Protein AF-A0A8K0NVK2-F1 (afdb_monomer_lite)

Structure (mmCIF, N/CA/C/O backbone):
data_AF-A0A8K0NVK2-F1
#
_entry.id   AF-A0A8K0NVK2-F1
#
loop_
_atom_site.group_PDB
_atom_site.id
_atom_site.type_symbol
_atom_site.label_atom_id
_atom_site.label_alt_id
_atom_site.label_comp_id
_atom_site.label_asym_id
_atom_site.label_entity_id
_atom_site.label_seq_id
_atom_site.pdbx_PDB_ins_code
_atom_site.Cartn_x
_atom_site.Cartn_y
_atom_site.Cartn_z
_atom_site.occupancy
_atom_site.B_iso_or_equiv
_atom_site.auth_seq_id
_atom_site.auth_comp_id
_atom_site.auth_asym_id
_atom_site.auth_atom_id
_atom_site.pdbx_PDB_model_num
ATOM 1 N N . MET A 1 1 ? -31.609 -7.103 27.164 1.00 54.62 1 MET A N 1
ATOM 2 C CA . MET A 1 1 ? -31.351 -8.093 26.090 1.00 54.62 1 MET A CA 1
ATOM 3 C C . MET A 1 1 ? -30.831 -7.428 24.810 1.00 54.62 1 MET A C 1
ATOM 5 O O . MET A 1 1 ? -29.751 -7.789 24.374 1.00 54.62 1 MET A O 1
ATOM 9 N N . VAL A 1 2 ? -31.499 -6.395 24.272 1.00 60.03 2 VAL A N 1
ATOM 10 C CA . VAL A 1 2 ? -31.092 -5.691 23.029 1.00 60.03 2 VAL A CA 1
ATOM 11 C C . VAL A 1 2 ? -29.696 -5.042 23.100 1.00 60.03 2 VAL A C 1
ATOM 13 O O . VAL A 1 2 ? -28.902 -5.215 22.182 1.00 60.03 2 VAL A O 1
ATOM 16 N N . MET A 1 3 ? -29.344 -4.376 24.208 1.00 58.03 3 MET A N 1
ATOM 17 C CA . MET A 1 3 ? -28.008 -3.771 2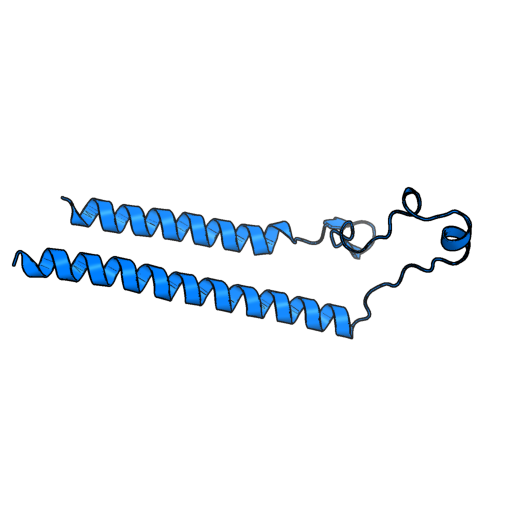4.373 1.00 58.03 3 MET A CA 1
ATOM 18 C C . MET A 1 3 ? -26.854 -4.784 24.337 1.00 58.03 3 MET A C 1
ATOM 20 O O . MET A 1 3 ? -25.780 -4.455 23.844 1.00 58.03 3 MET A O 1
ATOM 24 N N . SER A 1 4 ? -27.064 -6.009 24.834 1.00 63.28 4 SER A N 1
ATOM 25 C CA . SER A 1 4 ? -26.018 -7.042 24.841 1.00 63.28 4 SER A CA 1
ATOM 26 C C . SER A 1 4 ? -25.657 -7.460 23.416 1.00 63.28 4 SER A C 1
ATOM 28 O O . SER A 1 4 ? -24.480 -7.529 23.082 1.00 63.28 4 SER A O 1
ATOM 30 N N . ASN A 1 5 ? -26.668 -7.623 22.556 1.00 70.06 5 ASN A N 1
ATOM 31 C CA . ASN A 1 5 ? -26.486 -8.002 21.155 1.00 70.06 5 ASN A CA 1
ATOM 32 C C . ASN A 1 5 ? -25.793 -6.900 20.337 1.00 70.06 5 ASN A C 1
ATOM 34 O O . ASN A 1 5 ? -24.961 -7.200 19.489 1.00 70.06 5 ASN A O 1
ATOM 38 N N . VAL A 1 6 ? -26.087 -5.621 20.604 1.00 70.62 6 VAL A N 1
ATOM 39 C CA . VAL A 1 6 ? -25.429 -4.494 19.911 1.00 70.62 6 VAL A CA 1
ATOM 40 C C . VAL A 1 6 ? -23.958 -4.382 20.314 1.00 70.62 6 VAL A C 1
ATOM 42 O O . VAL A 1 6 ? -23.093 -4.217 19.456 1.00 70.62 6 VAL A O 1
ATOM 45 N N . VAL A 1 7 ? -23.652 -4.509 21.608 1.00 73.62 7 VAL A N 1
ATOM 46 C CA . VAL A 1 7 ? -22.264 -4.489 22.097 1.00 73.62 7 VAL A CA 1
ATOM 47 C C . VAL A 1 7 ? -21.471 -5.664 21.526 1.00 73.62 7 VAL A C 1
ATOM 49 O O . VAL A 1 7 ? -20.323 -5.493 21.114 1.00 73.62 7 VAL A O 1
ATOM 52 N N . GLU A 1 8 ? -22.075 -6.847 21.465 1.00 77.31 8 GLU A N 1
ATOM 53 C CA . GLU A 1 8 ? -21.456 -8.038 20.887 1.00 77.31 8 GLU A CA 1
ATOM 54 C C . GLU A 1 8 ? -21.231 -7.894 19.374 1.00 77.31 8 GLU A C 1
ATOM 56 O O . GLU A 1 8 ? -20.145 -8.202 18.885 1.00 77.31 8 GLU A O 1
ATOM 61 N N . TYR A 1 9 ? -22.185 -7.300 18.653 1.00 74.88 9 TYR A N 1
ATOM 62 C CA . TYR A 1 9 ? -22.057 -6.993 17.228 1.00 74.88 9 TYR A CA 1
ATOM 63 C C . TYR A 1 9 ? -20.946 -5.972 16.939 1.00 74.88 9 TYR A C 1
ATOM 65 O O . TYR A 1 9 ? -20.134 -6.174 16.038 1.00 74.88 9 TYR A O 1
ATOM 73 N N . VAL A 1 10 ? -20.836 -4.905 17.737 1.00 76.06 10 VAL A N 1
ATOM 74 C CA . VAL A 1 10 ? -19.751 -3.919 17.590 1.00 76.06 10 VAL A CA 1
ATOM 75 C C . VAL A 1 10 ? -18.390 -4.533 17.923 1.00 76.06 10 VAL A C 1
ATOM 77 O O . VAL A 1 10 ? -17.413 -4.252 17.230 1.00 76.06 10 VAL A O 1
ATOM 80 N N . ARG A 1 11 ? -18.306 -5.416 18.928 1.00 77.69 11 ARG A N 1
ATOM 81 C CA . ARG A 1 11 ? -17.072 -6.175 19.204 1.00 77.69 11 ARG A CA 1
ATOM 82 C C . ARG A 1 11 ? -16.701 -7.092 18.046 1.00 77.69 11 ARG A C 1
ATOM 84 O O . ARG A 1 11 ? -15.533 -7.126 17.666 1.00 77.69 11 ARG A O 1
ATOM 91 N N . PHE A 1 12 ? -17.674 -7.803 17.481 1.00 83.38 12 PHE A N 1
ATOM 92 C CA . PHE A 1 12 ? -17.465 -8.670 16.326 1.00 83.38 12 PHE A CA 1
ATOM 93 C C . PHE A 1 12 ? -16.955 -7.878 15.117 1.00 83.38 12 PHE A C 1
ATOM 95 O O . PHE A 1 12 ? -15.915 -8.225 14.559 1.00 83.38 12 PHE A O 1
ATOM 102 N N . LEU A 1 13 ? -17.612 -6.767 14.773 1.00 76.94 13 LEU A N 1
ATOM 103 C CA . LEU A 1 13 ? -17.181 -5.902 13.675 1.00 76.94 13 LEU A CA 1
ATOM 104 C C . LEU A 1 13 ? -15.809 -5.272 13.934 1.00 76.94 13 LEU A C 1
ATOM 106 O O . LEU A 1 13 ? -14.989 -5.212 13.026 1.00 76.94 13 LEU A O 1
ATOM 110 N N . SER A 1 14 ? -15.523 -4.856 15.171 1.00 80.50 14 SER A N 1
ATOM 111 C CA . SER A 1 14 ? -14.206 -4.322 15.531 1.00 80.50 14 SER A CA 1
ATOM 112 C C . SER A 1 14 ? -13.117 -5.374 15.401 1.00 80.50 14 SER A C 1
ATOM 114 O O . SER A 1 14 ? -12.023 -5.052 14.949 1.00 80.50 14 SER A O 1
ATOM 116 N N . LYS A 1 15 ? -13.396 -6.626 15.773 1.00 80.75 15 LYS A N 1
ATOM 117 C CA . LYS A 1 15 ? -12.457 -7.730 15.579 1.00 80.75 15 LYS A CA 1
ATOM 118 C C . LYS A 1 15 ? -12.232 -7.994 14.089 1.00 80.75 15 LYS A C 1
ATOM 120 O O . LYS A 1 15 ? -11.084 -8.054 13.670 1.00 80.75 15 LYS A O 1
ATOM 125 N N . ALA A 1 16 ? -13.301 -8.083 13.297 1.00 76.75 16 ALA A N 1
ATOM 126 C CA . ALA A 1 16 ? -13.218 -8.312 11.855 1.00 76.75 16 ALA A CA 1
ATOM 127 C C . ALA A 1 16 ? -12.465 -7.185 11.125 1.00 76.75 16 ALA A C 1
ATOM 129 O O . ALA A 1 16 ? -11.619 -7.455 10.279 1.00 76.75 16 ALA A O 1
ATOM 130 N N . PHE A 1 17 ? -12.712 -5.927 11.494 1.00 79.88 17 PHE A N 1
ATOM 131 C CA . PHE A 1 17 ? -11.991 -4.776 10.955 1.00 79.88 17 PHE A CA 1
ATOM 132 C C . PHE A 1 17 ? -10.507 -4.801 11.336 1.00 79.88 17 PHE A C 1
ATOM 134 O O . PHE A 1 17 ? -9.652 -4.647 10.470 1.00 79.88 17 PHE A O 1
ATOM 141 N N . LEU A 1 18 ? -10.186 -5.035 12.613 1.00 75.69 18 LEU A N 1
ATOM 142 C CA . LEU A 1 18 ? -8.796 -5.127 13.069 1.00 75.69 18 LEU A CA 1
ATOM 143 C C . LEU A 1 18 ? -8.050 -6.282 12.401 1.00 75.69 18 LEU A C 1
ATOM 145 O O . LEU A 1 18 ? -6.882 -6.121 12.062 1.00 75.69 18 LEU A O 1
ATOM 149 N N . ASP A 1 19 ? -8.712 -7.421 12.199 1.00 77.94 19 ASP A N 1
ATOM 150 C CA . ASP A 1 19 ? -8.148 -8.557 11.474 1.00 77.94 19 ASP A CA 1
ATOM 151 C C . ASP A 1 19 ? -7.947 -8.199 9.984 1.00 77.94 19 ASP A C 1
ATOM 153 O O . ASP A 1 19 ? -6.875 -8.452 9.451 1.00 77.94 19 ASP A O 1
ATOM 157 N N . SER A 1 20 ? -8.876 -7.478 9.345 1.00 72.38 20 SER A N 1
ATOM 158 C CA . SER A 1 20 ? -8.732 -7.017 7.952 1.00 72.38 20 SER A CA 1
ATOM 159 C C . SER A 1 20 ? -7.625 -5.969 7.764 1.00 72.38 20 SER A C 1
ATOM 161 O O . SER A 1 20 ? -6.904 -6.002 6.771 1.00 72.38 20 SER A O 1
ATOM 163 N N . VAL A 1 21 ? -7.458 -5.043 8.712 1.00 70.88 21 VAL A N 1
ATOM 164 C CA . VAL A 1 21 ? -6.355 -4.066 8.718 1.00 70.88 21 VAL A CA 1
ATOM 165 C C . VAL A 1 21 ? -5.019 -4.761 8.986 1.00 70.88 21 VAL A C 1
ATOM 167 O O . VAL A 1 21 ? -3.993 -4.423 8.394 1.00 70.88 21 VAL A O 1
ATOM 170 N N . ARG A 1 22 ? -5.023 -5.770 9.860 1.00 69.12 22 ARG A N 1
ATOM 171 C CA . ARG A 1 22 ? -3.856 -6.609 10.131 1.00 69.12 22 ARG A CA 1
ATOM 172 C C . ARG A 1 22 ? -3.459 -7.421 8.893 1.00 69.12 22 ARG A C 1
ATOM 174 O O . ARG A 1 22 ? -2.273 -7.480 8.579 1.00 69.12 22 ARG A O 1
ATOM 181 N N . ASP A 1 23 ? -4.423 -7.974 8.170 1.00 68.06 23 ASP A N 1
ATOM 182 C CA . ASP A 1 23 ? -4.194 -8.687 6.914 1.00 68.06 23 ASP A CA 1
ATOM 183 C C . ASP A 1 23 ? -3.781 -7.745 5.786 1.00 68.06 23 ASP A C 1
ATOM 185 O O . ASP A 1 23 ? -2.960 -8.125 4.968 1.00 68.06 23 ASP A O 1
ATOM 189 N N . LEU A 1 24 ? -4.216 -6.484 5.773 1.00 66.00 24 LEU A N 1
ATOM 190 C CA . LEU A 1 24 ? -3.647 -5.481 4.866 1.00 66.00 24 LEU A CA 1
ATOM 191 C C . LEU A 1 24 ? -2.158 -5.234 5.172 1.00 66.00 24 LEU A C 1
ATOM 193 O O . LEU A 1 24 ? -1.328 -5.160 4.267 1.00 66.00 24 LEU A O 1
ATOM 197 N N . LYS A 1 25 ? -1.793 -5.175 6.459 1.00 62.53 25 LYS A N 1
ATOM 198 C CA . LYS A 1 25 ? -0.401 -5.007 6.906 1.00 62.53 25 LYS A CA 1
ATOM 199 C C . LYS A 1 25 ? 0.476 -6.230 6.597 1.00 62.53 25 LYS A C 1
ATOM 201 O O . LYS A 1 25 ? 1.657 -6.064 6.301 1.00 62.53 25 LYS A O 1
ATOM 206 N N . TYR A 1 26 ? -0.075 -7.445 6.667 1.00 53.84 26 TYR A N 1
ATOM 207 C CA . TYR A 1 26 ? 0.667 -8.701 6.469 1.00 53.84 26 TYR A CA 1
ATOM 208 C C . TYR A 1 26 ? 0.480 -9.373 5.102 1.00 53.84 26 TYR A C 1
ATOM 210 O O . TYR A 1 26 ? 1.279 -10.233 4.751 1.00 53.84 26 TYR A O 1
ATOM 218 N N . GLY A 1 27 ? -0.539 -9.008 4.336 1.00 51.12 27 GLY A N 1
ATOM 219 C CA . GLY A 1 27 ? -0.755 -9.428 2.949 1.00 51.12 27 GLY A CA 1
ATOM 220 C C . GLY A 1 27 ? 0.166 -8.686 1.985 1.00 51.12 27 GLY A C 1
ATOM 221 O O . GLY A 1 27 ? 0.477 -9.185 0.916 1.00 51.12 27 GLY A O 1
ATOM 222 N N . LEU A 1 28 ? 0.699 -7.546 2.426 1.00 53.50 28 LEU A N 1
ATOM 223 C CA . LEU A 1 28 ? 1.829 -6.859 1.812 1.00 53.50 28 LEU A CA 1
ATOM 224 C C . LEU A 1 28 ? 3.168 -7.289 2.441 1.00 53.50 28 LEU A C 1
ATOM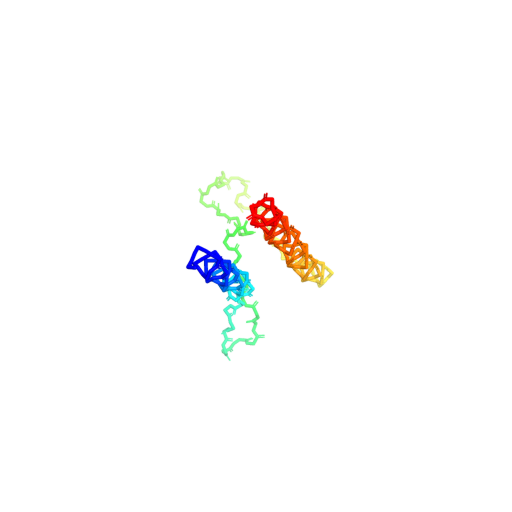 226 O O . LEU A 1 28 ? 4.107 -6.490 2.477 1.00 53.50 28 LEU A O 1
ATOM 230 N N . ARG A 1 29 ? 3.250 -8.498 3.024 1.00 49.31 29 ARG A N 1
ATOM 231 C CA . ARG A 1 29 ? 4.533 -9.051 3.471 1.00 49.31 29 ARG A CA 1
ATOM 232 C C . ARG A 1 29 ? 5.441 -9.178 2.252 1.00 49.31 29 ARG A C 1
ATOM 234 O O . ARG A 1 29 ? 5.015 -9.757 1.254 1.00 49.31 29 ARG A O 1
ATOM 241 N N . PRO A 1 30 ? 6.696 -8.734 2.354 1.00 51.44 30 PRO A N 1
ATOM 242 C CA . PRO A 1 30 ? 7.696 -9.141 1.396 1.00 51.44 30 PRO A CA 1
ATOM 243 C C . PRO A 1 30 ? 7.787 -10.663 1.394 1.00 51.44 30 PRO A C 1
ATOM 245 O O . PRO A 1 30 ? 7.850 -11.284 2.463 1.00 51.44 30 PRO A O 1
ATOM 248 N N . ILE A 1 31 ? 7.831 -11.268 0.214 1.00 53.16 31 ILE A N 1
ATOM 249 C CA . ILE A 1 31 ? 8.315 -12.635 0.090 1.00 53.16 31 ILE A CA 1
ATOM 250 C C . ILE A 1 31 ? 9.806 -12.554 0.425 1.00 53.16 31 ILE A C 1
ATOM 252 O O . ILE A 1 31 ? 10.637 -12.163 -0.387 1.00 53.1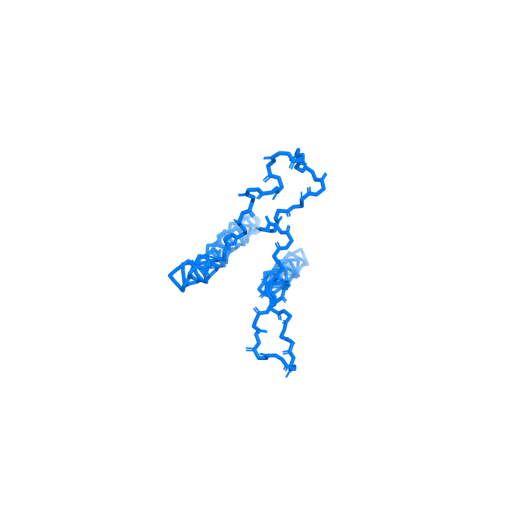6 31 ILE A O 1
ATOM 256 N N . VAL A 1 32 ? 10.162 -12.835 1.675 1.00 49.28 32 VAL A N 1
ATOM 257 C CA . VAL A 1 32 ? 11.568 -12.948 2.058 1.00 49.28 32 VAL A CA 1
ATOM 258 C C . VAL A 1 32 ? 12.071 -14.222 1.405 1.00 49.28 32 VAL A C 1
ATOM 260 O O . VAL A 1 32 ? 11.675 -15.314 1.807 1.00 49.28 32 VAL A O 1
ATOM 263 N N . ASN A 1 33 ? 12.907 -14.094 0.378 1.00 48.88 33 ASN A N 1
ATOM 264 C CA . ASN A 1 33 ? 13.605 -15.237 -0.185 1.00 48.88 33 ASN A CA 1
ATOM 265 C C . ASN A 1 33 ? 14.850 -15.494 0.683 1.00 48.88 33 ASN A C 1
ATOM 267 O O . ASN A 1 33 ? 15.824 -14.738 0.585 1.00 48.88 33 ASN A O 1
ATOM 271 N N . PRO A 1 34 ? 14.849 -16.522 1.556 1.00 53.66 34 PRO A N 1
ATOM 272 C CA . PRO A 1 34 ? 15.926 -16.726 2.525 1.00 53.66 34 PRO A CA 1
ATOM 273 C C . PRO A 1 34 ? 17.273 -17.054 1.862 1.00 53.66 34 PRO A C 1
ATOM 275 O O . PRO A 1 34 ? 18.301 -17.000 2.527 1.00 53.66 34 PRO A O 1
ATOM 278 N N . ALA A 1 35 ? 17.285 -17.369 0.562 1.00 53.66 35 ALA A N 1
ATOM 279 C CA . ALA A 1 35 ? 18.499 -17.642 -0.201 1.00 53.66 35 ALA A CA 1
ATOM 280 C C . ALA A 1 35 ? 19.201 -16.382 -0.744 1.00 53.66 35 ALA A C 1
ATOM 282 O O . ALA A 1 35 ? 20.379 -16.459 -1.082 1.00 53.66 35 ALA A O 1
ATOM 283 N N . LEU A 1 36 ? 18.507 -15.241 -0.851 1.00 49.44 36 LEU A N 1
ATOM 284 C CA . LEU A 1 36 ? 19.028 -14.043 -1.530 1.00 49.44 36 LEU A CA 1
ATOM 285 C C . LEU A 1 36 ? 19.130 -12.808 -0.623 1.00 49.44 36 LEU A C 1
ATOM 287 O O . LEU A 1 36 ? 19.773 -11.837 -1.004 1.00 49.44 36 LEU A O 1
ATOM 291 N N . ASN A 1 37 ? 18.550 -12.846 0.583 1.00 47.84 37 ASN A N 1
ATOM 292 C CA . ASN A 1 37 ? 18.513 -11.713 1.520 1.00 47.84 37 ASN A CA 1
ATOM 293 C C . ASN A 1 37 ? 17.916 -10.428 0.899 1.00 47.84 37 ASN A C 1
ATOM 295 O O . ASN A 1 37 ? 18.295 -9.317 1.260 1.00 47.84 37 ASN A O 1
ATOM 299 N N . ILE A 1 38 ? 16.984 -10.598 -0.046 1.00 45.12 38 ILE A N 1
ATOM 300 C CA . ILE A 1 38 ? 16.247 -9.518 -0.709 1.00 45.12 38 ILE A CA 1
ATOM 301 C C . ILE A 1 38 ? 14.790 -9.594 -0.253 1.00 45.12 38 ILE A C 1
ATOM 303 O O . ILE A 1 38 ? 14.181 -10.667 -0.196 1.00 45.12 38 ILE A O 1
ATOM 307 N N . VAL A 1 39 ? 14.246 -8.433 0.084 1.00 52.28 39 VAL A N 1
ATOM 308 C CA . VAL A 1 39 ? 12.837 -8.193 0.387 1.00 52.28 39 VAL A CA 1
ATOM 309 C C . VAL A 1 39 ? 12.092 -8.150 -0.953 1.00 52.28 39 VAL A C 1
ATOM 311 O O . VAL A 1 39 ? 12.216 -7.176 -1.686 1.00 52.28 39 VAL A O 1
ATOM 314 N N . GLN A 1 40 ? 11.371 -9.213 -1.329 1.00 49.25 40 GLN A N 1
ATOM 315 C CA . GLN A 1 40 ? 10.632 -9.238 -2.598 1.00 49.25 40 GLN A CA 1
ATOM 316 C C . GLN A 1 40 ? 9.224 -8.679 -2.387 1.00 49.25 40 GLN A C 1
ATOM 318 O O . GLN A 1 40 ? 8.384 -9.308 -1.743 1.00 49.25 40 GLN A O 1
ATOM 323 N N . TYR A 1 41 ? 8.975 -7.482 -2.908 1.00 53.69 41 TYR A N 1
ATOM 324 C CA . TYR A 1 41 ? 7.635 -6.911 -2.986 1.00 53.69 41 TYR A CA 1
ATOM 325 C C . TYR A 1 41 ? 6.838 -7.597 -4.105 1.00 53.69 41 TYR A C 1
ATOM 327 O O . TYR A 1 41 ? 7.420 -8.147 -5.042 1.00 53.69 41 TYR A O 1
ATOM 335 N N . ASP A 1 42 ? 5.506 -7.581 -4.014 1.00 55.03 42 ASP A N 1
ATOM 336 C CA . ASP A 1 42 ? 4.652 -7.960 -5.141 1.00 55.03 42 ASP A CA 1
ATOM 337 C C . ASP A 1 42 ? 4.725 -6.853 -6.201 1.00 55.03 42 ASP A C 1
ATOM 339 O O . ASP A 1 42 ? 3.932 -5.909 -6.225 1.00 55.03 42 ASP A O 1
ATOM 343 N N . PHE A 1 43 ? 5.767 -6.918 -7.026 1.00 58.38 43 PHE A N 1
ATOM 344 C CA . PHE A 1 43 ? 6.019 -5.956 -8.088 1.00 58.38 43 PHE A CA 1
ATOM 345 C C . PHE A 1 43 ? 5.104 -6.168 -9.295 1.00 58.38 43 PHE A C 1
ATOM 347 O O . PHE A 1 43 ? 5.239 -5.420 -10.253 1.00 58.38 43 PHE A O 1
ATOM 354 N N . GLN A 1 44 ? 4.136 -7.097 -9.268 1.00 62.78 44 GLN A N 1
ATOM 355 C CA . GLN A 1 44 ? 3.230 -7.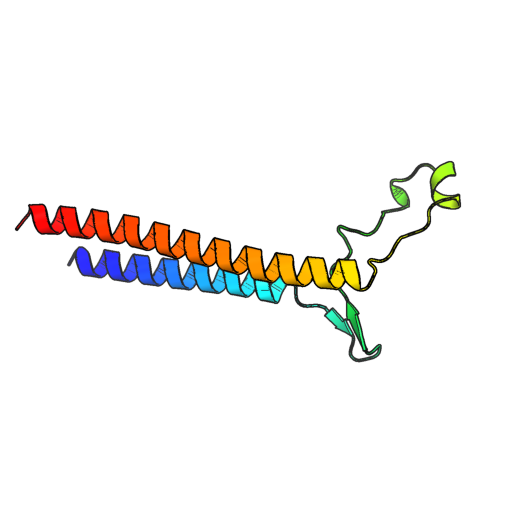305 -10.406 1.00 62.78 44 GLN A CA 1
ATOM 356 C C . GLN A 1 44 ? 2.534 -6.015 -10.866 1.00 62.78 44 GLN A C 1
ATOM 358 O O . GLN A 1 44 ? 2.292 -5.843 -12.054 1.00 62.78 44 GLN A O 1
ATOM 363 N N . TRP A 1 45 ? 2.245 -5.089 -9.946 1.00 63.06 45 TRP A N 1
ATOM 364 C CA . TRP A 1 45 ? 1.659 -3.783 -10.277 1.00 63.06 45 TRP A CA 1
ATOM 365 C C . TRP A 1 45 ? 2.651 -2.775 -10.879 1.00 63.06 45 TRP A C 1
ATOM 367 O O . TRP A 1 45 ? 2.225 -1.807 -11.506 1.00 63.06 45 TRP A O 1
ATOM 377 N N . TYR A 1 46 ? 3.953 -2.969 -10.664 1.00 64.94 46 TYR A N 1
ATOM 378 C CA . TYR A 1 46 ? 5.034 -2.050 -11.048 1.00 64.94 46 TYR A CA 1
ATOM 379 C C . TYR A 1 46 ? 5.959 -2.618 -12.139 1.00 64.94 46 TYR A C 1
ATOM 381 O O . TYR A 1 46 ? 6.829 -1.908 -12.650 1.00 64.94 46 TYR A O 1
ATOM 389 N N . GLU A 1 47 ? 5.775 -3.885 -12.505 1.00 73.25 47 GLU A N 1
ATOM 390 C CA . GLU A 1 47 ? 6.443 -4.546 -13.616 1.00 73.25 47 GLU A CA 1
ATOM 391 C C . GLU A 1 47 ? 5.675 -4.302 -14.910 1.00 73.25 47 GLU A C 1
ATOM 393 O O . GLU A 1 47 ? 4.455 -4.454 -14.993 1.00 73.25 47 GLU A O 1
ATOM 398 N N . CYS A 1 48 ? 6.409 -3.909 -15.944 1.00 79.19 48 CYS A N 1
ATOM 399 C CA . CYS A 1 48 ? 5.839 -3.765 -17.268 1.00 79.19 48 CYS A CA 1
ATOM 400 C C . CYS A 1 48 ? 5.766 -5.134 -17.952 1.00 79.19 48 CYS A C 1
ATOM 402 O O . CYS A 1 48 ? 6.796 -5.771 -18.185 1.00 79.19 48 CYS A O 1
ATOM 404 N N . ASP A 1 49 ? 4.561 -5.576 -18.320 1.00 85.75 49 ASP A N 1
ATOM 405 C CA . ASP A 1 49 ? 4.414 -6.749 -19.176 1.00 85.75 49 ASP A CA 1
ATOM 406 C C . ASP A 1 49 ? 4.826 -6.403 -20.611 1.00 85.75 49 ASP A C 1
ATOM 408 O O . ASP A 1 49 ? 4.085 -5.790 -21.379 1.00 85.75 49 ASP A O 1
ATOM 412 N N . LEU A 1 50 ? 6.033 -6.820 -20.990 1.00 84.44 50 LEU A N 1
ATOM 413 C CA . LEU A 1 50 ? 6.589 -6.556 -22.317 1.00 84.44 50 LEU A CA 1
ATOM 414 C C . LEU A 1 50 ? 5.777 -7.193 -23.452 1.00 84.44 50 LEU A C 1
ATOM 416 O O . LEU A 1 50 ? 5.927 -6.781 -24.601 1.00 84.44 50 LEU A O 1
ATOM 420 N N . ARG A 1 51 ? 4.914 -8.174 -23.158 1.00 87.62 51 ARG A N 1
ATOM 421 C CA . ARG A 1 51 ? 4.019 -8.788 -24.153 1.00 87.62 51 ARG A CA 1
ATOM 422 C C . ARG A 1 51 ? 2.922 -7.829 -24.604 1.00 87.62 51 ARG A C 1
ATOM 424 O O . ARG A 1 51 ? 2.440 -7.959 -25.727 1.00 87.62 51 ARG A O 1
ATOM 431 N N . ASP A 1 52 ? 2.584 -6.860 -23.759 1.00 87.56 52 ASP A N 1
ATOM 432 C CA . ASP A 1 52 ? 1.590 -5.829 -24.046 1.00 87.56 52 ASP A CA 1
ATOM 433 C C . ASP A 1 52 ? 2.208 -4.611 -24.755 1.00 87.56 52 ASP A C 1
ATOM 435 O O . ASP A 1 52 ? 1.492 -3.703 -25.187 1.00 87.56 52 ASP A O 1
ATOM 439 N N . LEU A 1 53 ? 3.539 -4.582 -24.919 1.00 87.69 53 LEU A N 1
ATOM 440 C CA . LEU A 1 53 ? 4.245 -3.501 -25.600 1.00 87.69 53 LEU A CA 1
ATOM 441 C C . LEU A 1 53 ? 4.452 -3.801 -27.096 1.00 87.69 53 LEU A C 1
ATOM 443 O O . LEU A 1 53 ? 4.849 -4.902 -27.480 1.00 87.69 53 LEU A O 1
ATOM 447 N N . PRO A 1 54 ? 4.283 -2.797 -27.975 1.00 90.62 54 PRO A N 1
ATOM 448 C CA . PRO A 1 54 ? 4.732 -2.874 -29.359 1.00 90.62 54 PRO A CA 1
ATOM 449 C C . PRO A 1 54 ? 6.226 -3.216 -29.462 1.00 90.62 54 PRO A C 1
ATOM 451 O O . PRO A 1 54 ? 7.045 -2.656 -28.733 1.00 90.62 54 PRO A O 1
ATOM 454 N N . SER A 1 55 ? 6.604 -4.045 -30.439 1.00 87.19 55 SER A N 1
ATOM 455 C CA . SER A 1 55 ? 7.982 -4.544 -30.615 1.00 87.19 55 SER A CA 1
ATOM 456 C C . SER A 1 55 ? 9.060 -3.449 -30.630 1.00 87.19 55 SER A C 1
ATOM 458 O O . SER A 1 55 ? 10.119 -3.610 -30.041 1.00 87.19 55 SER A O 1
ATOM 460 N N . HIS A 1 56 ? 8.766 -2.290 -31.221 1.00 88.69 56 HIS A N 1
ATOM 461 C CA . HIS A 1 56 ? 9.683 -1.144 -31.294 1.00 88.69 56 HIS A CA 1
ATOM 462 C C . HIS A 1 56 ? 9.882 -0.376 -29.966 1.00 88.69 56 HIS A C 1
ATOM 464 O O . HIS A 1 56 ? 10.696 0.557 -29.903 1.00 88.69 56 HIS A O 1
ATOM 470 N N . LEU A 1 57 ? 9.093 -0.691 -28.937 1.00 87.69 57 LEU A N 1
ATOM 471 C CA . LEU A 1 57 ? 9.219 -0.148 -27.583 1.00 87.69 57 LEU A CA 1
ATOM 472 C C . LEU A 1 57 ? 9.893 -1.139 -26.640 1.00 87.69 57 LEU A C 1
ATOM 474 O O . LEU A 1 57 ? 10.644 -0.697 -25.778 1.00 87.69 57 LEU A O 1
ATOM 478 N N . VAL A 1 58 ? 9.697 -2.445 -26.847 1.00 89.94 58 VAL A N 1
ATOM 479 C CA . VAL A 1 58 ? 10.348 -3.500 -26.052 1.00 89.94 58 VAL A CA 1
ATOM 480 C C . VAL A 1 58 ? 11.871 -3.346 -26.081 1.00 89.94 58 VAL A C 1
ATOM 482 O O . VAL A 1 58 ? 12.493 -3.290 -25.026 1.00 89.94 58 VAL A O 1
ATOM 485 N N . ASP A 1 59 ? 12.458 -3.143 -27.265 1.00 87.75 59 ASP A N 1
ATOM 486 C CA . ASP A 1 59 ? 13.916 -2.993 -27.437 1.00 87.75 59 ASP A CA 1
ATOM 487 C C . ASP A 1 59 ? 14.504 -1.739 -26.765 1.00 87.75 59 ASP A C 1
ATOM 489 O O . ASP A 1 59 ? 15.720 -1.606 -26.627 1.00 87.75 59 ASP A O 1
ATOM 493 N N . ARG A 1 60 ? 13.653 -0.784 -26.376 1.00 88.25 60 ARG A N 1
ATOM 494 C CA . ARG A 1 60 ? 14.049 0.476 -25.729 1.00 88.25 60 ARG A CA 1
ATOM 495 C C . ARG A 1 60 ? 13.559 0.583 -24.290 1.00 88.25 60 ARG A C 1
ATOM 497 O O . ARG A 1 60 ? 13.810 1.601 -23.646 1.00 88.25 60 ARG A O 1
ATOM 504 N N . PHE A 1 61 ? 12.852 -0.428 -23.797 1.00 87.69 61 PHE A N 1
ATOM 505 C CA . PHE A 1 61 ? 12.314 -0.416 -22.454 1.00 87.69 61 PHE A CA 1
ATOM 506 C C . PHE A 1 61 ? 13.421 -0.689 -21.435 1.00 87.69 61 PHE A C 1
ATOM 508 O O . PHE A 1 61 ? 14.192 -1.639 -21.561 1.00 87.69 61 PHE A O 1
ATOM 515 N N . VAL A 1 62 ? 13.476 0.144 -20.400 1.00 84.94 62 VAL A N 1
ATOM 516 C CA . VAL A 1 62 ? 14.363 -0.034 -19.252 1.00 84.94 62 VAL A CA 1
ATOM 517 C C . VAL A 1 62 ? 13.487 -0.010 -18.009 1.00 84.94 62 VAL A C 1
ATOM 519 O O . VAL A 1 62 ? 12.894 1.020 -17.692 1.00 84.94 62 VAL A O 1
ATOM 522 N N . GLN A 1 63 ? 13.391 -1.148 -17.319 1.00 82.44 63 GLN A N 1
ATOM 523 C CA . GLN A 1 63 ? 12.659 -1.233 -16.058 1.00 82.44 63 GLN A CA 1
ATOM 524 C C . GLN A 1 63 ? 13.379 -0.383 -15.010 1.00 82.44 63 GLN A C 1
ATOM 526 O O . GLN A 1 63 ? 14.555 -0.605 -14.720 1.00 82.44 63 GLN A O 1
ATOM 531 N N . MET A 1 64 ? 12.663 0.572 -14.426 1.00 78.88 64 MET A N 1
ATOM 532 C CA . MET A 1 64 ? 13.157 1.327 -13.282 1.00 78.88 64 MET A CA 1
ATOM 533 C C . MET A 1 64 ? 12.816 0.587 -11.989 1.00 78.88 64 MET A C 1
ATOM 535 O O . MET A 1 64 ? 11.708 0.066 -11.839 1.00 78.88 64 MET A O 1
ATOM 539 N N . SER A 1 65 ? 13.768 0.557 -11.060 1.00 74.44 65 SER A N 1
ATOM 540 C CA . SER A 1 65 ? 13.546 0.161 -9.670 1.00 74.44 65 SER A CA 1
ATOM 541 C C . SER A 1 65 ? 13.354 1.408 -8.803 1.00 74.44 65 SER A C 1
ATOM 543 O O . SER A 1 65 ? 13.946 2.446 -9.117 1.00 74.44 65 SER A O 1
ATOM 545 N N . PRO A 1 66 ? 12.555 1.337 -7.724 1.00 78.06 66 PRO A N 1
ATOM 546 C CA . PRO A 1 66 ? 12.503 2.416 -6.746 1.00 78.06 66 PRO A CA 1
ATOM 547 C C . PRO A 1 66 ? 13.897 2.647 -6.150 1.00 78.06 66 PRO A C 1
ATOM 549 O O . PRO A 1 66 ? 14.665 1.703 -5.956 1.00 78.06 66 PRO A O 1
ATOM 552 N N . ASP A 1 67 ? 14.230 3.908 -5.901 1.00 86.19 67 ASP A N 1
ATOM 553 C CA . ASP A 1 67 ? 15.399 4.267 -5.105 1.00 86.19 67 ASP A CA 1
ATOM 554 C C . ASP A 1 67 ? 15.075 4.201 -3.602 1.00 86.19 67 ASP A C 1
ATOM 556 O O . ASP A 1 67 ? 13.922 4.045 -3.193 1.00 86.19 67 ASP A O 1
ATOM 560 N N . GLU A 1 68 ? 16.110 4.311 -2.768 1.00 85.50 68 GLU A N 1
ATOM 561 C CA . GLU A 1 68 ? 15.986 4.234 -1.306 1.00 85.50 68 GLU A CA 1
ATOM 562 C C . GLU A 1 68 ? 15.009 5.285 -0.746 1.00 85.50 68 GLU A C 1
ATOM 564 O O . GLU A 1 68 ? 14.249 5.011 0.185 1.00 85.50 68 GLU A O 1
ATOM 569 N N . GLU A 1 69 ? 14.974 6.482 -1.342 1.00 87.00 69 GLU A N 1
ATOM 570 C CA . GLU A 1 69 ? 14.045 7.542 -0.946 1.00 87.00 69 GLU A CA 1
ATOM 571 C C . GLU A 1 69 ? 12.590 7.154 -1.244 1.00 87.00 69 GLU A C 1
ATOM 573 O O . GLU A 1 69 ? 11.707 7.328 -0.397 1.00 87.00 69 GLU A O 1
ATOM 578 N N . THR A 1 70 ? 12.337 6.576 -2.419 1.00 81.50 70 THR A N 1
ATOM 579 C CA . THR A 1 70 ? 11.016 6.080 -2.812 1.00 81.50 70 THR A CA 1
ATOM 580 C C . THR A 1 70 ? 10.557 4.955 -1.889 1.00 81.50 70 THR A C 1
ATOM 582 O O . THR A 1 70 ? 9.407 4.961 -1.447 1.00 81.50 70 THR A O 1
ATOM 585 N N . GLU A 1 71 ? 11.440 4.021 -1.533 1.00 80.62 71 GLU A N 1
ATOM 586 C CA . GLU A 1 71 ? 11.121 2.962 -0.567 1.00 80.62 71 GLU A CA 1
ATOM 587 C C . GLU A 1 71 ? 10.752 3.541 0.808 1.00 80.62 71 GLU A C 1
ATOM 589 O O . GLU A 1 71 ? 9.721 3.179 1.385 1.00 80.62 71 GLU A O 1
ATOM 594 N N . ALA A 1 72 ? 11.525 4.513 1.303 1.00 82.94 72 ALA A N 1
ATOM 595 C CA . ALA A 1 72 ? 11.247 5.187 2.570 1.00 82.94 72 ALA A CA 1
ATOM 596 C C . ALA A 1 72 ? 9.924 5.976 2.545 1.00 82.94 72 ALA A C 1
ATOM 598 O O . ALA A 1 72 ? 9.189 6.006 3.539 1.00 82.94 72 ALA A O 1
ATOM 599 N N . PHE A 1 73 ? 9.595 6.613 1.418 1.00 85.81 73 PHE A N 1
ATOM 600 C CA . PHE A 1 73 ? 8.318 7.300 1.223 1.00 85.81 73 PHE A CA 1
ATOM 601 C C . PHE A 1 73 ? 7.134 6.324 1.220 1.00 85.81 73 PHE A C 1
ATOM 603 O O . PHE A 1 73 ? 6.097 6.602 1.838 1.00 85.81 73 PHE A O 1
ATOM 610 N N . LEU A 1 74 ? 7.274 5.181 0.543 1.00 81.44 74 LEU A N 1
ATOM 611 C CA . LEU A 1 74 ? 6.238 4.152 0.479 1.00 81.44 74 LEU A CA 1
ATOM 612 C C . LEU A 1 74 ? 5.959 3.566 1.863 1.00 81.44 74 LEU A C 1
ATOM 614 O O . LEU A 1 74 ? 4.790 3.442 2.240 1.00 81.44 74 LEU A O 1
ATOM 618 N N . GLU A 1 75 ? 6.997 3.281 2.650 1.00 80.62 75 GLU A N 1
ATOM 619 C CA . GLU A 1 75 ? 6.815 2.758 4.006 1.00 80.62 75 GLU A CA 1
ATOM 620 C C . GLU A 1 75 ? 6.111 3.774 4.914 1.00 80.62 75 GLU A C 1
ATOM 622 O O . GLU A 1 75 ? 5.088 3.460 5.528 1.00 80.62 75 GLU A O 1
ATOM 627 N N . GLN A 1 76 ? 6.539 5.040 4.895 1.00 82.06 76 GLN A N 1
ATOM 628 C CA . GLN A 1 76 ? 5.853 6.103 5.640 1.00 82.06 76 GLN A CA 1
ATOM 629 C C . GLN A 1 76 ? 4.394 6.288 5.202 1.00 82.06 76 GLN A C 1
ATOM 631 O O . GLN A 1 76 ? 3.516 6.563 6.026 1.00 82.06 76 GLN A O 1
ATOM 636 N N . SER A 1 77 ? 4.109 6.157 3.907 1.00 81.50 77 SER A N 1
ATOM 637 C CA . SER A 1 77 ? 2.749 6.266 3.372 1.00 81.50 77 SER A CA 1
ATOM 638 C C . SER A 1 77 ? 1.859 5.126 3.867 1.00 81.50 77 SER A C 1
ATOM 640 O O . SER A 1 77 ? 0.712 5.360 4.264 1.00 81.50 77 SER A O 1
ATOM 642 N N . ARG A 1 78 ? 2.396 3.903 3.930 1.00 77.19 78 ARG A N 1
ATOM 643 C CA . ARG A 1 78 ? 1.704 2.732 4.489 1.00 77.19 78 ARG A CA 1
ATOM 644 C C . ARG A 1 78 ? 1.391 2.936 5.965 1.00 77.19 78 ARG A C 1
ATOM 646 O O . ARG A 1 78 ? 0.234 2.786 6.363 1.00 77.19 78 ARG A O 1
ATOM 653 N N . GLU A 1 79 ? 2.370 3.365 6.757 1.00 77.81 79 GLU A N 1
ATOM 654 C CA . GLU A 1 79 ? 2.172 3.652 8.181 1.00 77.81 79 GLU A CA 1
ATOM 655 C C . GLU A 1 79 ? 1.098 4.724 8.414 1.00 77.81 79 GLU A C 1
ATOM 657 O O . GLU A 1 79 ? 0.178 4.527 9.217 1.00 77.81 79 GLU A O 1
ATOM 662 N N . LYS A 1 80 ? 1.156 5.832 7.664 1.00 81.50 80 LYS A N 1
ATOM 663 C CA . LYS A 1 80 ? 0.172 6.922 7.756 1.00 81.50 80 LYS A CA 1
ATOM 664 C C . LYS A 1 80 ? -1.230 6.470 7.355 1.00 81.50 80 LYS A C 1
ATOM 666 O O . LYS A 1 80 ? -2.191 6.771 8.062 1.00 81.50 80 LYS A O 1
ATOM 671 N N . SER A 1 81 ? -1.364 5.729 6.255 1.00 78.56 81 SER A N 1
ATOM 672 C CA . SER A 1 81 ? -2.668 5.241 5.785 1.00 78.56 81 SER A CA 1
ATOM 673 C C . SER A 1 81 ? -3.352 4.332 6.816 1.00 78.56 81 SER A C 1
ATOM 675 O O . SER A 1 81 ? -4.550 4.465 7.070 1.0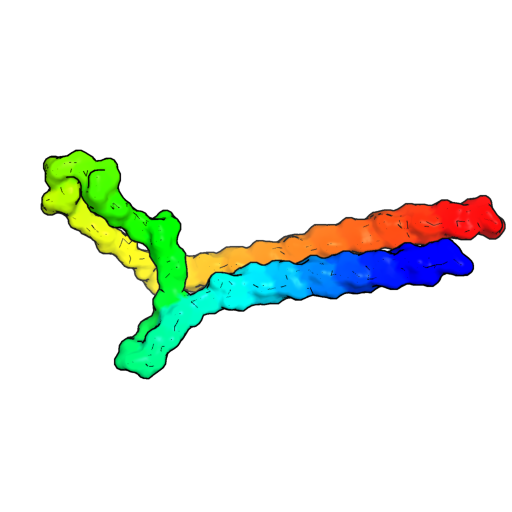0 78.56 81 SER A O 1
ATOM 677 N N . ASN A 1 82 ? -2.579 3.490 7.507 1.00 75.69 82 ASN A N 1
ATOM 678 C CA . ASN A 1 82 ? -3.078 2.626 8.573 1.00 75.69 82 ASN A CA 1
ATOM 679 C C . ASN A 1 82 ? -3.620 3.424 9.776 1.00 75.69 82 ASN A C 1
ATOM 681 O O . ASN A 1 82 ? -4.670 3.099 10.344 1.00 75.69 82 ASN A O 1
ATOM 685 N N . TRP A 1 83 ? -2.931 4.505 10.150 1.00 76.81 83 TRP A N 1
ATOM 686 C CA . TRP A 1 83 ? -3.388 5.401 11.212 1.00 76.81 83 TRP A CA 1
ATOM 687 C C . TRP A 1 83 ? -4.719 6.073 10.856 1.00 76.81 83 TRP A C 1
ATOM 689 O O . TRP A 1 83 ? -5.643 6.069 11.671 1.00 76.81 83 TRP A O 1
ATOM 699 N N . VAL A 1 84 ? -4.857 6.567 9.620 1.00 80.50 84 VAL A N 1
ATOM 700 C CA . VAL A 1 84 ? -6.101 7.183 9.128 1.00 80.50 84 VAL A CA 1
ATOM 701 C C . VAL A 1 84 ? -7.270 6.198 9.191 1.00 80.50 84 VAL A C 1
ATOM 703 O O . VAL A 1 84 ? -8.325 6.530 9.733 1.00 80.50 84 VAL A O 1
ATOM 706 N N . LEU A 1 85 ? -7.088 4.966 8.710 1.00 79.50 85 LEU A N 1
ATOM 707 C CA . LEU A 1 85 ? -8.134 3.936 8.753 1.00 79.50 85 LEU A CA 1
ATOM 708 C C . LEU A 1 85 ? -8.564 3.608 10.188 1.00 79.50 85 LEU A C 1
ATOM 710 O O . LEU A 1 85 ? -9.758 3.499 10.473 1.00 79.50 85 LEU A O 1
ATOM 714 N N . THR A 1 86 ? -7.603 3.513 11.107 1.00 78.88 86 THR A N 1
ATOM 715 C CA . THR A 1 86 ? -7.882 3.267 12.529 1.00 78.88 86 THR A CA 1
ATOM 716 C C . THR A 1 86 ? -8.725 4.395 13.133 1.00 78.88 86 THR A C 1
ATOM 718 O O . THR A 1 86 ? -9.690 4.144 13.858 1.00 78.88 86 THR A O 1
ATOM 721 N N . GLN A 1 87 ? -8.422 5.651 12.802 1.00 81.50 87 GLN A N 1
ATOM 722 C CA . GLN A 1 87 ? -9.197 6.798 13.279 1.00 81.50 87 GLN A CA 1
ATOM 723 C C . GLN A 1 87 ? -10.608 6.865 12.702 1.00 81.50 87 GLN A C 1
ATOM 725 O O . GLN A 1 87 ? -11.557 7.183 13.428 1.00 81.50 87 GLN A O 1
ATOM 730 N N . LEU A 1 88 ? -10.763 6.545 11.417 1.00 86.12 88 LEU A N 1
ATOM 731 C CA . LEU A 1 88 ? -12.075 6.452 10.780 1.00 86.12 88 LEU A CA 1
ATOM 732 C C . LEU A 1 88 ? -12.932 5.384 11.464 1.00 86.12 88 LEU A C 1
ATOM 734 O O . LEU A 1 88 ? -14.089 5.648 11.794 1.00 86.12 88 LEU A O 1
ATOM 738 N N . TRP A 1 89 ? -12.345 4.225 11.775 1.00 83.00 89 TRP A N 1
ATOM 739 C CA . TRP A 1 89 ? -13.026 3.169 12.522 1.00 83.00 89 TRP A CA 1
ATOM 740 C C . TRP A 1 89 ? -13.477 3.622 13.910 1.00 83.00 89 TRP A C 1
ATOM 742 O O . TRP A 1 89 ? -14.640 3.441 14.274 1.00 83.00 89 TRP A O 1
ATOM 752 N N . HIS A 1 90 ? -12.591 4.266 14.676 1.00 82.69 90 HIS A N 1
ATOM 753 C CA . HIS A 1 90 ? -12.952 4.808 15.987 1.00 82.69 90 HIS A CA 1
ATOM 754 C C . HIS A 1 90 ? -14.093 5.825 15.898 1.00 82.69 90 HIS A C 1
ATOM 756 O O . HIS A 1 90 ? -15.016 5.790 16.715 1.00 82.69 90 HIS A O 1
ATOM 762 N N . SER A 1 91 ? -14.055 6.702 14.895 1.00 84.75 91 SER A N 1
ATOM 763 C CA . SER A 1 91 ? -15.088 7.717 14.670 1.00 84.75 91 SER A CA 1
ATOM 764 C C . SER A 1 91 ? -16.435 7.079 14.321 1.00 84.75 91 SER A C 1
ATOM 766 O O . SER A 1 91 ? -17.469 7.454 14.883 1.00 84.75 91 SER A O 1
ATOM 768 N N . PHE A 1 92 ? -16.425 6.058 13.463 1.00 85.44 92 PHE A N 1
ATOM 769 C CA . PHE A 1 92 ? -17.613 5.291 13.097 1.00 85.44 92 PHE A CA 1
ATOM 770 C C . PHE A 1 92 ? -18.205 4.548 14.300 1.00 85.44 92 PHE A C 1
ATOM 772 O O . PHE A 1 92 ? -19.378 4.735 14.628 1.00 85.44 92 PHE A O 1
ATOM 779 N N . ALA A 1 93 ? -17.386 3.770 15.013 1.00 82.44 93 ALA A N 1
ATOM 780 C CA . ALA A 1 93 ? -17.819 3.005 16.178 1.00 82.44 93 ALA A CA 1
ATOM 781 C C . ALA A 1 93 ? -18.417 3.914 17.260 1.00 82.44 93 ALA A C 1
ATOM 783 O O . ALA A 1 93 ? -19.465 3.599 17.824 1.00 82.44 93 ALA A O 1
ATOM 784 N N . ARG A 1 94 ? -17.797 5.075 17.516 1.00 80.19 94 ARG A N 1
ATOM 785 C CA . ARG A 1 94 ? -18.310 6.060 18.477 1.00 80.19 94 ARG A CA 1
ATOM 786 C C . ARG A 1 94 ? -19.654 6.642 18.048 1.00 80.19 94 ARG A C 1
ATOM 788 O O . ARG A 1 94 ? -20.521 6.821 18.897 1.00 80.19 94 ARG A O 1
ATOM 795 N N . SER A 1 95 ? -19.833 6.907 16.758 1.00 83.88 95 SER A N 1
ATOM 796 C CA . SER A 1 95 ? -21.086 7.441 16.213 1.00 83.88 95 SER A CA 1
ATOM 797 C C . SER A 1 95 ? -22.228 6.432 16.340 1.00 83.88 95 SER A C 1
ATOM 799 O O . SER A 1 95 ? -23.299 6.774 16.839 1.00 83.88 95 SER A O 1
ATOM 801 N N . VAL A 1 96 ? -21.980 5.167 15.978 1.00 80.62 96 VAL A N 1
ATOM 802 C CA . VAL A 1 96 ? -22.964 4.079 16.098 1.00 80.62 96 VAL A CA 1
ATOM 803 C C . VAL A 1 96 ? -23.325 3.836 17.562 1.00 80.62 96 VAL A C 1
ATOM 805 O O . VAL A 1 96 ? -24.499 3.877 17.924 1.00 80.62 96 VAL A O 1
ATOM 808 N N . LEU A 1 97 ? -22.328 3.632 18.428 1.00 78.62 97 LEU A N 1
ATOM 809 C CA . LEU A 1 97 ? -22.564 3.386 19.853 1.00 78.62 97 LEU A CA 1
ATOM 810 C C . LEU A 1 97 ? -23.256 4.572 20.533 1.00 78.62 97 LEU A C 1
ATOM 812 O O . LEU A 1 97 ? -24.161 4.362 21.334 1.00 78.62 97 LEU A O 1
ATOM 816 N N . GLY A 1 98 ? -22.868 5.806 20.199 1.00 76.75 98 GLY A N 1
ATOM 817 C CA . GLY A 1 98 ? -23.485 7.020 20.732 1.00 76.75 98 GLY A CA 1
ATOM 818 C C . GLY A 1 98 ? -24.965 7.119 20.374 1.00 76.75 98 GLY A C 1
ATOM 819 O O . GLY A 1 98 ? -25.798 7.251 21.266 1.00 76.75 98 GLY A O 1
ATOM 820 N N . TRP A 1 99 ? -25.301 6.961 19.090 1.00 75.62 99 TRP A N 1
ATOM 821 C CA . TRP A 1 99 ? -26.688 6.963 18.616 1.00 75.62 99 TRP A CA 1
ATOM 822 C C . TRP A 1 99 ? -27.546 5.895 19.312 1.00 75.62 99 TRP A C 1
ATOM 824 O O . TRP A 1 99 ? -28.653 6.181 19.776 1.00 75.62 99 TRP A O 1
ATOM 834 N N . PHE A 1 100 ? -27.031 4.665 19.425 1.00 72.19 100 PHE A N 1
ATOM 835 C CA . PHE A 1 100 ? -27.738 3.572 20.098 1.00 72.19 100 PHE A CA 1
ATOM 836 C C . PHE A 1 100 ? -27.949 3.841 21.593 1.00 72.19 100 PHE A C 1
ATOM 838 O O . PHE A 1 100 ? -29.055 3.631 22.090 1.00 72.19 100 PHE A O 1
ATOM 845 N N . MET A 1 101 ? -26.932 4.348 22.301 1.00 69.75 101 MET A N 1
ATOM 846 C CA . MET A 1 101 ? -27.049 4.704 23.721 1.00 69.75 101 MET A CA 1
ATOM 847 C C . MET A 1 101 ? -28.103 5.796 23.947 1.00 69.75 101 MET A C 1
ATOM 849 O O . MET A 1 101 ? -28.890 5.697 24.891 1.00 69.75 101 MET A O 1
ATOM 853 N N . THR A 1 102 ? -28.182 6.800 23.066 1.00 66.62 102 THR A N 1
ATOM 854 C CA . THR A 1 102 ? -29.205 7.856 23.139 1.00 66.62 102 THR A CA 1
ATOM 855 C C . THR A 1 102 ? -30.621 7.306 22.940 1.00 66.62 102 THR A C 1
ATOM 857 O O . THR A 1 102 ? -31.517 7.676 23.694 1.00 66.62 102 THR A O 1
ATOM 860 N N . GLN A 1 103 ? -30.847 6.374 22.003 1.00 60.09 103 GLN A N 1
ATOM 861 C CA . GLN A 1 103 ? -32.171 5.750 21.831 1.00 60.09 103 GLN A CA 1
ATOM 862 C C . GLN A 1 103 ? -32.599 4.898 23.033 1.00 60.09 103 GLN A C 1
ATOM 864 O O . GLN A 1 103 ? -33.779 4.877 23.384 1.00 60.09 103 GLN A O 1
ATOM 869 N N . THR A 1 104 ? -31.663 4.210 23.691 1.00 57.81 104 THR A N 1
ATOM 870 C CA . THR A 1 104 ? -31.970 3.461 24.921 1.00 57.81 104 THR A CA 1
ATOM 871 C C . THR A 1 104 ? -32.154 4.363 26.139 1.00 57.81 104 THR A C 1
ATOM 873 O O . THR A 1 104 ? -32.890 3.988 27.043 1.00 57.81 104 THR A O 1
ATOM 876 N N . SER A 1 105 ? -31.540 5.551 26.150 1.00 56.12 105 SER A N 1
ATOM 877 C CA . SER A 1 105 ? -31.763 6.585 27.170 1.00 56.12 105 SER A CA 1
ATOM 878 C C . SER A 1 105 ? -33.100 7.303 27.004 1.00 56.12 105 SER A C 1
ATOM 880 O O . SER A 1 105 ? -33.608 7.804 27.991 1.00 56.12 105 SER A O 1
ATOM 882 N N . ILE A 1 106 ? -33.654 7.384 25.790 1.00 56.59 106 ILE A N 1
ATOM 883 C CA . ILE A 1 106 ? -34.951 8.030 25.520 1.00 56.59 106 ILE A CA 1
ATOM 884 C C . ILE A 1 106 ? -36.142 7.195 26.018 1.00 56.59 106 ILE A C 1
ATOM 886 O O . ILE A 1 106 ? -37.222 7.733 26.234 1.00 56.59 106 ILE A O 1
ATOM 890 N N . ASN A 1 107 ? -35.943 5.886 26.204 1.00 49.78 107 ASN A N 1
ATOM 891 C CA . ASN A 1 107 ? -36.910 4.995 26.853 1.00 49.78 107 ASN A CA 1
ATOM 892 C C . ASN A 1 107 ? -36.623 4.813 28.360 1.00 49.78 107 ASN A C 1
ATOM 894 O O . ASN A 1 107 ? -37.098 3.846 28.958 1.00 49.78 107 ASN A O 1
ATOM 898 N N . GLY A 1 108 ? -35.828 5.717 28.945 1.00 47.09 108 GLY A N 1
ATOM 899 C CA . GLY A 1 108 ? -35.673 5.930 30.382 1.00 47.09 108 GLY A CA 1
ATOM 900 C C . GLY A 1 108 ? -36.169 7.318 30.756 1.00 47.09 108 GLY A C 1
ATOM 901 O O . GLY A 1 108 ? -35.834 8.269 30.018 1.00 47.09 108 GLY A O 1
#

Secondary structure (DSSP, 8-state):
-HHHHHHHHHHHHHHHHHHHHHHHHHHT--EEETTTTEEE--GGGTS--GGGS-HHHHTT--PPPPPHHHHHHHHHHHHHHHHHHHHHHHHHHHHHHHHHHHHHHHT-

Foldseek 3Di:
DVVVVVVVVLVVVVVVLVVVLVCVVCVQFFPCPVVPRDRHGPCVVQDDDCVPDDPVVSVVDDRDDDDPVRVVVVVVVSVVVSVVSVVVSVVVSCVVVVVVVVVVVVVD

InterPro domains:
  IPR007884 Protein-L-histidine N-pros-methyltransferase [PF05219] (45-108)
  IPR007884 Protein-L-histidine N-pros-methyltransferase [PTHR12890] (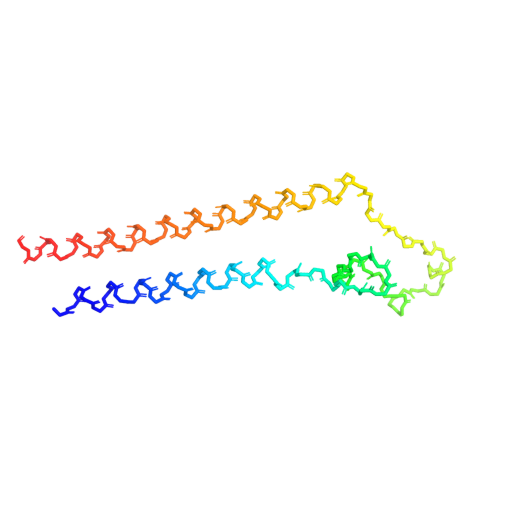42-108)

Organism: Ladona fulva (NCBI:txid123851)

pLDDT: mean 72.48, std 12.94, range [45.12, 90.62]

Sequence (108 aa):
MVMSNVVEYVRFLSKAFLDSVRDLKYGLRPIVNPALNIVQYDFQWYECDLRDLPSHLVDRFVQMSPDEETEAFLEQSREKSNWVLTQLWHSFARSVLGWFMTQTSING

Radius of gyration: 22.88 Å; chains: 1; bounding box: 56×26×62 Å